Protein AF-A0A9D9CWQ3-F1 (afdb_monomer_lite)

pLDDT: mean 94.68, std 3.76, range [78.94, 98.56]

Radius of gyration: 14.18 Å; chains: 1; bounding box: 34×24×34 Å

Sequence (109 aa):
IGTGRGEILTPFETDLSRFRIEVTVPEGISVSTADAYRGIVPSVPEKPLREVLRQHPSTWKKDLVNDFEASVFQKFPKLEAIKQSLYDRGAVYAAMSGSGSAIFGLFPE

Foldseek 3Di:
DADDVRPRDDDDDADLVQWDKDKDADPPDDFDLVNLVVQFDDDDFPDDPNVLRVDDLLSCQPRVADRSCVRVCVVVVVQVVVQVVLVVVAFSDKYADRNDDMIMGIHGD

Secondary structure (DSSP, 8-state):
-EETTTTEE-------TTEEEEEE--TT----HHHHHHT------SS-HHHHTTS-GGGHHHH---THHHHHHHH-HHHHHHHHHHHHTT-SEEEE-TTSS-EEEEEE-

Structure (mmCIF, N/CA/C/O backbone):
data_AF-A0A9D9CWQ3-F1
#
_entry.id   AF-A0A9D9CWQ3-F1
#
loop_
_atom_site.group_PDB
_atom_site.id
_atom_site.type_symbol
_atom_site.label_atom_id
_atom_site.label_alt_id
_atom_site.label_comp_id
_atom_site.label_asym_id
_atom_site.label_entity_id
_atom_site.label_seq_id
_atom_site.pdbx_PDB_ins_code
_atom_site.Cartn_x
_atom_site.Cartn_y
_atom_site.Cartn_z
_atom_site.occupancy
_atom_site.B_iso_or_equiv
_atom_site.auth_seq_id
_atom_site.auth_comp_id
_atom_site.auth_asym_id
_atom_site.auth_atom_id
_atom_site.pdbx_PDB_model_num
ATOM 1 N N . ILE A 1 1 ? 11.450 1.785 -8.619 1.00 94.50 1 ILE A N 1
ATOM 2 C CA . ILE A 1 1 ? 11.678 0.778 -7.552 1.00 94.50 1 ILE A CA 1
ATOM 3 C C . ILE A 1 1 ? 12.655 1.364 -6.542 1.00 94.50 1 ILE A C 1
ATOM 5 O O . ILE A 1 1 ? 13.694 1.860 -6.965 1.00 94.50 1 ILE A O 1
ATOM 9 N N . GLY A 1 2 ? 12.302 1.355 -5.255 1.00 95.31 2 GLY A N 1
ATOM 10 C CA . GLY A 1 2 ? 13.167 1.826 -4.168 1.00 95.31 2 GLY A CA 1
ATOM 11 C C . GLY A 1 2 ? 13.882 0.674 -3.456 1.00 95.31 2 GLY A C 1
ATOM 12 O O . GLY A 1 2 ? 13.302 -0.401 -3.311 1.00 95.31 2 GLY A O 1
ATOM 13 N N . THR A 1 3 ? 15.120 0.892 -3.019 1.00 95.06 3 THR A N 1
ATOM 14 C CA . THR A 1 3 ? 15.912 -0.026 -2.176 1.00 95.06 3 THR A CA 1
ATOM 15 C C . THR A 1 3 ? 16.533 0.727 -0.988 1.00 95.06 3 THR A C 1
ATOM 17 O O . THR A 1 3 ? 16.308 1.928 -0.824 1.00 95.06 3 THR A O 1
ATOM 20 N N . GLY A 1 4 ? 17.265 0.026 -0.112 1.00 93.62 4 GLY A N 1
ATOM 21 C CA . GLY A 1 4 ? 17.729 0.574 1.167 1.00 93.62 4 GLY A CA 1
ATOM 22 C C . GLY A 1 4 ? 16.566 0.683 2.154 1.00 93.62 4 GLY A C 1
ATOM 23 O O . GLY A 1 4 ? 15.863 -0.293 2.401 1.00 93.62 4 GLY A O 1
ATOM 24 N N . ARG A 1 5 ? 16.328 1.882 2.672 1.00 91.44 5 ARG A N 1
ATOM 25 C CA . ARG A 1 5 ? 15.117 2.288 3.404 1.00 91.44 5 ARG A CA 1
ATOM 26 C C . ARG A 1 5 ? 14.091 2.964 2.478 1.00 91.44 5 ARG A C 1
ATOM 28 O O . ARG A 1 5 ? 13.164 3.611 2.956 1.00 91.44 5 ARG A O 1
ATOM 35 N N . GLY A 1 6 ? 14.269 2.829 1.161 1.00 94.00 6 GLY A N 1
ATOM 36 C CA . GLY A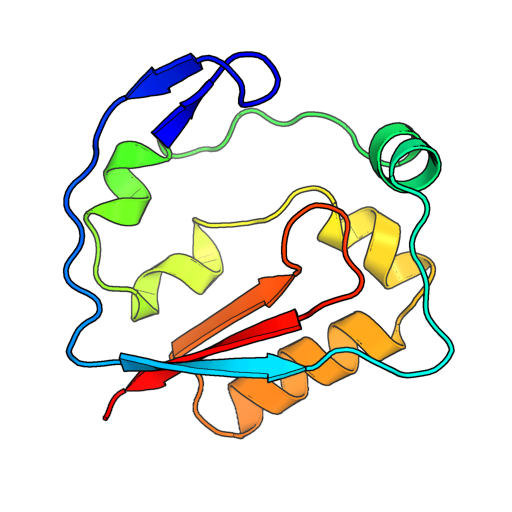 1 6 ? 13.447 3.450 0.122 1.00 94.00 6 GLY A CA 1
ATOM 37 C C . GLY A 1 6 ? 14.053 4.722 -0.476 1.00 94.00 6 GLY A C 1
ATOM 38 O O . GLY A 1 6 ? 13.449 5.305 -1.372 1.00 94.00 6 GLY A O 1
ATOM 39 N N . GLU A 1 7 ? 15.236 5.148 -0.023 1.00 97.62 7 GLU A N 1
ATOM 40 C CA . GLU A 1 7 ? 15.919 6.360 -0.492 1.00 97.62 7 GLU A CA 1
ATOM 41 C C . GLU A 1 7 ? 16.702 6.161 -1.799 1.00 97.62 7 GLU A C 1
ATOM 43 O O . GLU A 1 7 ? 16.972 7.130 -2.507 1.00 97.62 7 GLU A O 1
ATOM 48 N N . ILE A 1 8 ? 17.054 4.919 -2.146 1.00 97.88 8 ILE A N 1
ATOM 49 C CA . ILE A 1 8 ? 17.790 4.607 -3.377 1.00 97.88 8 ILE A CA 1
ATOM 50 C C . ILE A 1 8 ? 16.785 4.232 -4.462 1.00 97.88 8 ILE A C 1
ATOM 52 O O . ILE A 1 8 ? 16.169 3.169 -4.409 1.00 97.88 8 ILE A O 1
ATOM 56 N N . LEU A 1 9 ? 16.612 5.103 -5.457 1.00 97.50 9 LEU A N 1
ATOM 57 C CA . LEU A 1 9 ? 15.584 4.953 -6.485 1.00 97.50 9 LEU A CA 1
ATOM 58 C C . LEU A 1 9 ? 16.178 4.519 -7.824 1.00 97.50 9 LEU A C 1
ATOM 60 O O . LEU A 1 9 ? 17.079 5.154 -8.363 1.00 97.50 9 LEU A O 1
ATOM 64 N N . THR A 1 10 ? 15.614 3.459 -8.395 1.00 97.19 10 THR A N 1
ATOM 65 C CA . THR A 1 10 ? 15.829 3.069 -9.794 1.00 97.19 10 THR A CA 1
ATOM 66 C C . THR A 1 10 ? 14.538 3.301 -10.583 1.00 97.19 10 THR A C 1
ATOM 68 O O . THR A 1 10 ? 13.489 2.796 -10.153 1.00 97.19 10 THR A O 1
ATOM 71 N N . PRO A 1 11 ? 14.568 4.029 -11.717 1.00 96.88 11 PRO A N 1
ATOM 72 C CA . PRO A 1 11 ? 13.399 4.200 -12.575 1.00 96.88 11 PRO A CA 1
ATOM 73 C C . PRO A 1 11 ? 12.793 2.857 -12.991 1.00 96.88 11 PRO A C 1
ATOM 75 O O . PRO A 1 11 ? 13.501 1.872 -13.205 1.00 96.88 11 PRO A O 1
ATOM 78 N N . PHE A 1 12 ? 11.468 2.809 -13.077 1.00 94.81 12 PHE A N 1
ATOM 79 C CA . PHE A 1 12 ? 10.744 1.645 -13.568 1.00 94.81 12 PHE A CA 1
ATOM 80 C C . PHE A 1 12 ? 9.507 2.121 -14.313 1.00 94.81 12 PHE A C 1
ATOM 82 O O . PHE A 1 12 ? 8.707 2.869 -13.757 1.00 94.81 12 PHE A O 1
ATOM 89 N N . GLU A 1 13 ? 9.375 1.691 -15.559 1.00 93.50 13 GLU A N 1
ATOM 90 C CA . GLU A 1 13 ? 8.225 2.010 -16.392 1.00 93.50 13 GLU A CA 1
ATOM 91 C C . GLU A 1 13 ? 7.113 0.994 -16.134 1.00 93.50 13 GLU A C 1
ATOM 93 O O . GLU A 1 13 ? 7.330 -0.218 -16.179 1.00 93.50 13 GLU A O 1
ATOM 98 N N . THR A 1 14 ? 5.921 1.500 -15.841 1.00 89.44 14 THR A N 1
ATOM 99 C CA . THR A 1 14 ? 4.697 0.714 -15.711 1.00 89.44 14 THR A CA 1
ATOM 100 C C . THR A 1 14 ? 3.560 1.524 -16.311 1.00 89.44 14 THR A C 1
ATOM 102 O O . THR A 1 14 ? 3.477 2.732 -16.086 1.00 89.44 14 THR A O 1
AT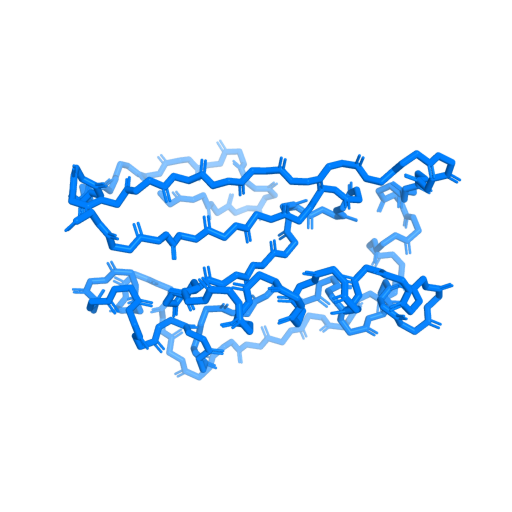OM 105 N N . ASP A 1 15 ? 2.720 0.875 -17.110 1.00 90.75 15 ASP A N 1
ATOM 106 C CA . ASP A 1 15 ? 1.537 1.505 -17.679 1.00 90.75 15 ASP A CA 1
ATOM 107 C C . ASP A 1 15 ? 0.319 1.120 -16.842 1.00 90.75 15 ASP A C 1
ATOM 109 O O . ASP A 1 15 ? -0.128 -0.027 -16.850 1.00 90.75 15 ASP A O 1
ATOM 113 N N . LEU A 1 16 ? -0.198 2.100 -16.104 1.00 93.19 16 LEU A N 1
ATOM 114 C CA . LEU A 1 16 ? -1.434 1.983 -15.335 1.00 93.19 16 LEU A CA 1
ATOM 115 C C . LEU A 1 16 ? -2.543 2.880 -15.899 1.00 93.19 16 LEU A C 1
ATOM 117 O O . LEU A 1 16 ? -3.545 3.096 -15.228 1.00 93.19 16 LEU A O 1
ATOM 121 N N . SER A 1 17 ? -2.390 3.388 -17.127 1.00 94.31 17 SER A N 1
ATOM 122 C CA . SER A 1 17 ? -3.345 4.318 -17.753 1.00 94.31 17 SER A CA 1
ATOM 123 C C . SER A 1 17 ? -4.743 3.729 -17.962 1.00 94.31 17 SER A C 1
ATOM 125 O O . SER A 1 17 ? -5.700 4.477 -18.109 1.00 94.31 17 SER A O 1
ATOM 127 N N . ARG A 1 18 ? -4.868 2.397 -17.965 1.00 95.25 18 ARG A N 1
ATOM 128 C CA . ARG A 1 18 ? -6.137 1.654 -18.064 1.00 95.25 18 ARG A CA 1
ATOM 129 C C . ARG A 1 18 ? -6.797 1.384 -16.713 1.00 95.25 18 ARG A C 1
ATOM 131 O O . ARG A 1 18 ? -7.730 0.587 -16.645 1.00 95.25 18 ARG A O 1
ATOM 138 N N . PHE A 1 19 ? -6.275 1.969 -15.638 1.00 96.81 19 PHE A N 1
ATOM 139 C CA . PHE A 1 19 ? -6.772 1.742 -14.293 1.00 96.81 19 PHE A CA 1
ATOM 140 C C . PHE A 1 19 ? -7.081 3.054 -13.590 1.00 96.81 19 PHE A C 1
ATOM 142 O O . PHE A 1 19 ? -6.254 3.963 -13.510 1.00 96.81 19 PHE A O 1
ATOM 149 N N . ARG A 1 20 ? -8.242 3.083 -12.949 1.00 97.56 20 ARG A N 1
ATOM 150 C CA . ARG A 1 20 ? -8.585 4.079 -11.946 1.00 97.56 20 ARG A CA 1
ATOM 151 C C . ARG A 1 20 ? -8.090 3.615 -10.580 1.00 97.56 20 ARG A C 1
ATOM 153 O O . ARG A 1 20 ? -8.295 2.464 -10.197 1.00 97.56 20 ARG A O 1
ATOM 160 N N . ILE A 1 21 ? -7.486 4.522 -9.815 1.00 97.50 21 ILE A N 1
ATOM 161 C CA . ILE A 1 21 ? -7.051 4.256 -8.439 1.00 97.50 21 ILE A CA 1
ATOM 162 C C . ILE A 1 21 ? -8.042 4.897 -7.470 1.00 97.50 21 ILE A C 1
ATOM 164 O O . ILE A 1 21 ? -8.251 6.108 -7.499 1.00 97.50 21 ILE A O 1
ATOM 168 N N . GLU A 1 22 ? -8.632 4.095 -6.588 1.00 97.94 22 GLU A N 1
ATOM 169 C CA . GLU A 1 22 ? -9.370 4.603 -5.430 1.00 97.94 22 GLU A CA 1
ATOM 170 C C . GLU A 1 22 ? -8.501 4.541 -4.184 1.00 97.94 22 GLU A C 1
ATOM 172 O O . GLU A 1 22 ? -7.844 3.532 -3.942 1.00 97.94 22 GLU A O 1
ATOM 177 N N . VAL A 1 23 ? -8.544 5.590 -3.362 1.00 98.31 23 VAL A N 1
ATOM 178 C CA . VAL A 1 23 ? -7.848 5.648 -2.074 1.00 98.31 23 VAL A CA 1
ATOM 179 C C . VAL A 1 23 ? -8.871 5.898 -0.976 1.00 98.31 23 VAL A C 1
ATOM 181 O O . VAL A 1 23 ? -9.615 6.874 -1.017 1.00 98.31 23 VAL A O 1
ATOM 184 N N . THR A 1 24 ? -8.899 5.015 0.016 1.00 97.81 24 THR A N 1
ATOM 185 C CA . THR A 1 24 ? -9.735 5.124 1.211 1.00 97.81 24 THR A CA 1
ATOM 186 C C . THR A 1 24 ? -8.845 5.379 2.418 1.00 97.81 24 THR A C 1
ATOM 188 O O . THR A 1 24 ? -8.003 4.551 2.770 1.00 97.81 24 THR A O 1
ATOM 191 N N . VAL A 1 25 ? -9.050 6.521 3.073 1.00 96.62 25 VAL A N 1
ATOM 192 C CA . VAL A 1 25 ? -8.384 6.869 4.332 1.00 96.62 25 VAL A CA 1
ATOM 193 C C . VAL A 1 25 ? -9.427 6.803 5.448 1.00 96.62 25 VAL A C 1
ATOM 195 O O . VAL A 1 25 ? -10.332 7.636 5.474 1.00 96.62 25 VAL A O 1
ATOM 198 N N . PRO A 1 26 ? -9.370 5.803 6.342 1.00 93.69 26 PRO A N 1
ATOM 199 C CA . PRO A 1 26 ? -10.372 5.655 7.386 1.00 93.69 26 PRO A CA 1
ATOM 200 C C . PRO A 1 26 ? -10.214 6.717 8.472 1.00 93.69 26 PRO A C 1
ATOM 202 O O . PRO A 1 26 ? -9.145 6.877 9.060 1.00 93.69 26 PRO A O 1
ATOM 205 N N . GLU A 1 27 ? -11.318 7.381 8.800 1.00 93.12 27 GLU A N 1
ATOM 206 C CA . GLU A 1 27 ? -11.370 8.304 9.930 1.00 93.12 27 GLU A CA 1
ATOM 207 C C . GLU A 1 27 ? -11.085 7.589 11.259 1.00 93.12 27 GLU A C 1
ATOM 209 O O . GLU A 1 27 ? -11.507 6.449 11.486 1.00 93.12 27 GLU A O 1
ATOM 214 N N . GLY A 1 28 ? -10.360 8.278 12.144 1.00 92.25 28 GLY A N 1
ATOM 215 C CA . GLY A 1 28 ? -10.050 7.802 13.494 1.00 92.25 28 GLY A CA 1
ATOM 216 C C . GLY A 1 28 ? -9.003 6.688 13.576 1.00 92.25 28 GLY A C 1
ATOM 217 O O . GLY A 1 28 ? -8.707 6.235 14.678 1.00 92.25 28 GLY A O 1
ATOM 218 N N . ILE A 1 29 ? -8.418 6.250 12.453 1.00 93.69 29 ILE A N 1
ATOM 219 C CA . ILE A 1 29 ? -7.346 5.246 12.442 1.00 93.69 29 ILE A CA 1
ATOM 220 C C . ILE A 1 29 ? -6.058 5.883 11.933 1.00 93.69 29 ILE A C 1
ATOM 222 O O . ILE A 1 29 ? -5.924 6.201 10.752 1.00 93.69 29 ILE A O 1
ATOM 226 N N . SER A 1 30 ? -5.083 5.996 12.831 1.00 93.31 30 SER A N 1
ATOM 227 C CA . SER A 1 30 ? -3.713 6.390 12.514 1.00 93.31 30 SER A CA 1
ATOM 228 C C . SER A 1 30 ? -2.757 5.289 12.953 1.00 93.31 30 SER A C 1
ATOM 230 O O . SER A 1 30 ? -2.817 4.824 14.093 1.00 93.31 30 SER A O 1
ATOM 232 N N . VAL A 1 31 ? -1.888 4.855 12.041 1.00 93.12 31 VAL A N 1
ATOM 233 C CA . VAL A 1 31 ? -0.871 3.841 12.319 1.00 93.12 31 VAL A CA 1
ATOM 234 C C . VAL A 1 31 ? 0.465 4.547 12.499 1.00 93.12 31 VAL A C 1
ATOM 236 O O . VAL A 1 31 ? 0.988 5.167 11.577 1.00 93.12 31 VAL A O 1
ATOM 239 N N . SER A 1 32 ? 1.033 4.441 13.698 1.00 95.19 32 SER A N 1
ATOM 240 C CA . SER A 1 32 ? 2.397 4.890 13.967 1.00 95.19 32 SER A CA 1
ATOM 241 C C . SER A 1 32 ? 3.370 4.074 13.121 1.00 95.19 32 SER A C 1
ATOM 243 O O . SER A 1 32 ? 3.420 2.847 13.217 1.00 95.19 32 SER A O 1
ATOM 245 N N . THR A 1 33 ? 4.172 4.752 12.301 1.00 93.38 33 THR A N 1
ATOM 246 C CA . THR A 1 33 ? 5.191 4.102 11.472 1.00 93.38 33 THR A CA 1
ATOM 247 C C . THR A 1 33 ? 6.137 3.271 12.338 1.00 93.38 33 THR A C 1
ATOM 249 O O . THR A 1 33 ? 6.383 2.109 12.033 1.00 93.38 33 THR A O 1
ATOM 252 N N . ALA A 1 34 ? 6.591 3.805 13.477 1.00 94.62 34 ALA A N 1
ATOM 253 C CA . ALA A 1 34 ? 7.448 3.068 14.405 1.00 94.62 34 ALA A CA 1
ATOM 254 C C . ALA A 1 34 ? 6.778 1.788 14.942 1.00 94.62 34 ALA A C 1
ATOM 256 O O . ALA A 1 34 ? 7.439 0.760 15.073 1.00 94.62 34 ALA A O 1
ATOM 257 N N . ASP A 1 35 ? 5.473 1.829 15.225 1.00 92.38 35 ASP A N 1
ATOM 258 C CA . ASP A 1 35 ? 4.709 0.654 15.660 1.00 92.38 35 ASP A CA 1
ATOM 259 C C . ASP A 1 35 ? 4.533 -0.387 14.560 1.00 92.38 35 ASP A C 1
ATOM 261 O O . ASP A 1 35 ? 4.586 -1.583 14.851 1.00 92.38 35 ASP A O 1
ATOM 265 N N . ALA A 1 36 ? 4.335 0.057 13.318 1.00 94.19 36 ALA A N 1
ATOM 266 C CA . ALA A 1 36 ? 4.259 -0.830 12.168 1.00 94.19 36 ALA A CA 1
ATOM 267 C C . ALA A 1 36 ? 5.591 -1.566 11.970 1.00 94.19 36 ALA A C 1
ATOM 269 O O . ALA A 1 36 ? 5.601 -2.791 11.923 1.00 94.19 36 ALA A O 1
ATOM 270 N N . TYR A 1 37 ? 6.724 -0.849 11.975 1.00 94.00 37 TYR A N 1
ATOM 271 C CA . TYR A 1 37 ? 8.058 -1.459 11.870 1.00 94.00 37 TYR A CA 1
ATOM 272 C C . TYR A 1 37 ? 8.385 -2.410 13.027 1.00 94.00 37 TYR A C 1
ATOM 274 O O . TYR A 1 37 ? 9.027 -3.429 12.799 1.00 94.00 37 TYR A O 1
ATOM 282 N N . ARG A 1 38 ? 7.924 -2.137 14.256 1.00 93.94 38 ARG A N 1
ATOM 283 C CA . ARG A 1 38 ? 8.096 -3.076 15.382 1.00 93.94 38 ARG A CA 1
ATOM 284 C C . ARG A 1 38 ? 7.368 -4.408 15.184 1.00 93.94 38 ARG A C 1
ATOM 286 O O . ARG A 1 38 ? 7.738 -5.388 15.821 1.00 93.94 38 ARG A O 1
ATOM 293 N N . GLY A 1 39 ? 6.310 -4.420 14.376 1.00 88.94 39 GLY A N 1
ATOM 294 C CA . GLY A 1 39 ? 5.467 -5.589 14.143 1.00 88.94 39 GLY A CA 1
ATOM 295 C C . GLY A 1 39 ? 5.872 -6.442 12.943 1.00 88.94 39 GLY A C 1
ATOM 296 O O . GLY A 1 39 ? 5.282 -7.506 12.768 1.00 88.94 39 GLY A O 1
ATOM 297 N N . ILE A 1 40 ? 6.827 -6.002 12.114 1.00 89.75 40 ILE A N 1
ATOM 298 C CA . ILE A 1 40 ? 7.228 -6.773 10.931 1.00 89.75 40 ILE A CA 1
ATOM 299 C C . ILE A 1 40 ? 8.331 -7.770 11.258 1.00 89.75 40 ILE A C 1
ATOM 301 O O . ILE A 1 40 ? 9.269 -7.476 11.999 1.00 89.75 40 ILE A O 1
ATOM 305 N N . VAL A 1 41 ? 8.250 -8.928 10.615 1.00 84.44 41 VAL A N 1
ATOM 306 C CA . VAL A 1 41 ? 9.369 -9.856 10.477 1.00 84.44 41 VAL A CA 1
ATOM 307 C C . VAL A 1 41 ? 9.754 -9.826 9.002 1.00 84.44 41 VAL A C 1
ATOM 309 O O . VAL A 1 41 ? 8.956 -10.281 8.183 1.00 84.44 41 VAL A O 1
ATOM 312 N N . PRO A 1 42 ? 10.917 -9.255 8.637 1.00 78.94 42 PRO A N 1
ATOM 313 C CA . PRO A 1 42 ? 11.339 -9.199 7.246 1.00 78.94 42 PRO A CA 1
ATOM 314 C C . PRO A 1 42 ? 11.362 -10.597 6.633 1.00 78.94 42 PRO A C 1
ATOM 316 O O . PRO A 1 42 ? 11.932 -11.524 7.214 1.00 78.94 42 PRO A O 1
ATOM 319 N N . SER A 1 43 ? 10.763 -10.737 5.455 1.00 81.44 43 SER A N 1
ATOM 320 C CA . SER A 1 43 ? 10.787 -11.981 4.695 1.00 81.44 43 SER A CA 1
ATOM 321 C C . SER A 1 43 ? 11.431 -11.750 3.334 1.00 81.44 43 SER A C 1
ATOM 323 O O . SER A 1 43 ? 11.367 -10.657 2.770 1.00 81.44 43 SER A O 1
ATOM 325 N N . VAL A 1 44 ? 12.114 -12.771 2.818 1.00 84.62 44 VAL A N 1
ATOM 326 C CA . VAL A 1 44 ? 12.607 -12.733 1.441 1.00 84.62 44 VAL A CA 1
ATOM 327 C C . VAL A 1 44 ? 11.441 -13.146 0.543 1.00 84.62 44 VAL A C 1
ATOM 329 O O . VAL A 1 44 ? 10.951 -14.266 0.701 1.00 84.62 44 VAL A O 1
ATOM 332 N N . PRO A 1 45 ? 10.977 -12.281 -0.376 1.00 85.62 45 PRO A N 1
ATOM 333 C CA . PRO A 1 45 ? 9.888 -12.638 -1.272 1.00 85.62 45 PRO A CA 1
ATOM 334 C C . PRO A 1 45 ? 10.323 -13.760 -2.220 1.00 85.62 45 PRO A C 1
ATOM 336 O O . PRO A 1 45 ? 11.469 -13.801 -2.668 1.00 85.62 45 PRO A O 1
ATOM 339 N N . GLU A 1 46 ? 9.388 -14.648 -2.564 1.00 88.31 46 GLU A N 1
ATOM 340 C CA . GLU A 1 46 ? 9.637 -15.773 -3.479 1.00 88.31 46 GLU A CA 1
ATOM 341 C C . GLU A 1 46 ? 10.042 -15.291 -4.882 1.00 88.31 46 GLU A C 1
ATOM 343 O O . GLU A 1 46 ? 10.864 -15.916 -5.551 1.00 88.31 46 GLU A O 1
ATOM 348 N N . LYS A 1 47 ? 9.487 -14.152 -5.317 1.00 92.69 47 LYS A N 1
ATOM 349 C CA . LYS A 1 47 ? 9.774 -13.531 -6.612 1.00 92.69 47 LYS A CA 1
ATOM 350 C C . LYS A 1 47 ? 10.397 -12.149 -6.433 1.00 92.69 47 LYS A C 1
ATOM 352 O O . LYS A 1 47 ? 9.937 -11.373 -5.591 1.00 92.69 47 LYS A O 1
ATOM 357 N N . PRO A 1 48 ? 11.379 -11.772 -7.267 1.00 93.56 48 PRO A N 1
ATOM 358 C CA . PRO A 1 48 ? 11.877 -10.406 -7.296 1.00 93.56 48 PRO A CA 1
ATOM 359 C C . PRO A 1 48 ? 10.752 -9.413 -7.619 1.00 93.56 48 PRO A C 1
ATOM 361 O O . PRO A 1 48 ? 10.039 -9.575 -8.609 1.00 93.56 48 PRO A O 1
ATOM 364 N N . LEU A 1 49 ? 10.645 -8.324 -6.848 1.00 93.75 49 LEU A N 1
ATOM 365 C CA . LEU A 1 49 ? 9.620 -7.281 -7.034 1.00 93.75 49 LEU A CA 1
ATOM 366 C C . LEU A 1 49 ? 9.525 -6.790 -8.489 1.00 93.75 49 LEU A C 1
ATOM 368 O O . LEU A 1 49 ? 8.440 -6.586 -9.026 1.00 93.75 49 LEU A O 1
ATOM 372 N N . ARG A 1 50 ? 10.673 -6.630 -9.155 1.00 95.00 50 ARG A N 1
ATOM 373 C CA . ARG A 1 50 ? 10.745 -6.198 -10.556 1.00 95.00 50 ARG A CA 1
ATOM 374 C C . ARG A 1 50 ? 10.030 -7.156 -11.514 1.00 95.00 50 ARG A C 1
ATOM 376 O O . ARG A 1 50 ? 9.512 -6.697 -12.527 1.00 95.00 50 ARG A O 1
ATOM 383 N N . GLU A 1 51 ? 10.047 -8.457 -11.243 1.00 95.06 51 GLU A N 1
ATOM 384 C CA . GLU A 1 51 ? 9.357 -9.454 -12.068 1.00 95.06 51 GLU A CA 1
ATOM 385 C C . GLU A 1 51 ? 7.853 -9.415 -11.825 1.00 95.06 51 GLU A C 1
ATOM 387 O O . GLU A 1 51 ? 7.085 -9.441 -12.783 1.00 95.06 51 GLU A O 1
ATOM 392 N N . VAL A 1 52 ? 7.437 -9.255 -10.566 1.00 95.62 52 VAL A N 1
ATOM 393 C CA . VAL A 1 52 ? 6.024 -9.097 -10.193 1.00 95.62 52 VAL A CA 1
ATOM 394 C C . VAL A 1 52 ? 5.415 -7.871 -10.878 1.00 95.62 52 VAL A C 1
ATOM 396 O O . VAL A 1 52 ? 4.390 -7.983 -11.544 1.00 95.62 52 VAL A O 1
ATOM 399 N N . LEU A 1 53 ? 6.089 -6.717 -10.817 1.00 95.06 53 LEU A N 1
ATOM 400 C CA . LEU A 1 53 ? 5.605 -5.462 -11.412 1.00 95.06 53 LEU A CA 1
ATOM 401 C C . LEU A 1 53 ? 5.546 -5.465 -12.950 1.00 95.06 53 LEU A C 1
ATOM 403 O O . LEU A 1 53 ? 4.921 -4.582 -13.531 1.00 95.06 53 LEU A O 1
ATOM 407 N N . ARG A 1 54 ? 6.202 -6.422 -13.625 1.00 94.69 54 ARG A N 1
ATOM 408 C CA . ARG A 1 54 ? 6.083 -6.607 -15.086 1.00 94.69 54 ARG A CA 1
ATOM 409 C C . ARG A 1 54 ? 4.843 -7.399 -15.485 1.00 94.69 54 ARG A C 1
ATOM 411 O O . ARG A 1 54 ? 4.470 -7.381 -16.654 1.00 94.69 54 ARG A O 1
ATOM 418 N N . GLN A 1 55 ? 4.246 -8.126 -14.548 1.00 93.81 55 GLN A N 1
ATOM 419 C CA . GLN A 1 55 ? 3.009 -8.852 -14.789 1.00 93.81 55 GLN A CA 1
ATOM 420 C C . GLN A 1 55 ? 1.816 -7.898 -14.725 1.00 93.81 55 GLN A C 1
ATOM 422 O O . GLN A 1 55 ? 1.891 -6.820 -14.136 1.00 93.81 55 GLN A O 1
ATOM 427 N N . HIS A 1 56 ? 0.701 -8.317 -15.319 1.00 93.50 56 HIS A N 1
ATOM 428 C CA . HIS A 1 56 ? -0.541 -7.557 -15.284 1.00 93.50 56 HIS A CA 1
ATOM 429 C C . HIS A 1 56 ? -1.022 -7.345 -13.831 1.00 93.50 56 HIS A C 1
ATOM 431 O O . HIS A 1 56 ? -0.960 -8.299 -13.054 1.00 93.50 56 HIS A O 1
ATOM 437 N N . PRO A 1 57 ? -1.570 -6.169 -13.454 1.00 95.00 57 PRO A N 1
ATOM 438 C CA . PRO A 1 57 ? -1.978 -5.887 -12.073 1.00 95.00 57 PRO A CA 1
ATOM 439 C C . PRO A 1 57 ? -2.918 -6.908 -11.427 1.00 95.00 57 PRO A C 1
ATOM 441 O O . PRO A 1 57 ? -2.896 -7.098 -10.216 1.00 95.00 57 PRO A O 1
ATOM 444 N N . SER A 1 58 ? -3.703 -7.633 -12.225 1.00 93.44 58 SER A N 1
ATOM 445 C CA . SER A 1 58 ? -4.561 -8.719 -11.731 1.00 93.44 58 SER A CA 1
ATOM 446 C C . SER A 1 58 ? -3.802 -9.909 -11.125 1.00 93.44 58 SER A C 1
ATOM 448 O O . SER A 1 58 ? -4.415 -10.713 -10.427 1.00 93.44 58 SER A O 1
ATOM 450 N N . THR A 1 59 ? -2.496 -10.066 -11.378 1.00 94.25 59 THR A N 1
ATOM 451 C CA . THR A 1 59 ? -1.673 -11.126 -10.760 1.00 94.25 59 THR A CA 1
ATOM 452 C C . THR A 1 59 ? -1.055 -10.687 -9.433 1.00 94.25 59 THR A C 1
ATOM 454 O O . THR A 1 59 ? -0.657 -11.525 -8.621 1.00 94.25 59 THR A O 1
ATOM 457 N N . TRP A 1 60 ? -1.011 -9.378 -9.170 1.00 95.75 60 TRP A N 1
ATOM 458 C CA . TRP A 1 60 ? -0.281 -8.796 -8.045 1.00 95.75 60 TRP A CA 1
ATOM 459 C C . TRP A 1 60 ? -0.841 -9.196 -6.686 1.00 95.75 60 TRP A C 1
ATOM 461 O O . TRP A 1 60 ? -0.084 -9.267 -5.728 1.00 95.75 60 TRP A O 1
ATOM 471 N N . LYS A 1 61 ? -2.134 -9.534 -6.592 1.00 93.94 61 LYS A N 1
ATOM 472 C CA . LYS A 1 61 ? -2.774 -9.942 -5.329 1.00 93.94 61 LYS A CA 1
ATOM 473 C C . LYS A 1 61 ? -2.021 -11.063 -4.599 1.00 93.94 61 LYS A C 1
ATOM 475 O O . LYS A 1 61 ? -2.080 -11.122 -3.375 1.00 93.94 61 LYS A O 1
ATOM 480 N N . LYS A 1 62 ? -1.347 -11.950 -5.339 1.00 89.31 62 LYS A N 1
ATOM 481 C CA . LYS A 1 62 ? -0.585 -13.066 -4.769 1.00 89.31 62 LYS A CA 1
ATOM 482 C C . LYS A 1 62 ? 0.853 -12.687 -4.409 1.00 89.31 62 LYS A C 1
ATOM 484 O O . LYS A 1 62 ? 1.335 -13.095 -3.361 1.00 89.31 62 LYS A O 1
ATOM 489 N N . ASP A 1 63 ? 1.523 -11.945 -5.288 1.00 92.06 63 ASP A N 1
ATOM 490 C CA . ASP A 1 63 ? 2.984 -11.806 -5.256 1.00 92.06 63 ASP A CA 1
ATOM 491 C C . ASP A 1 63 ? 3.462 -10.406 -4.813 1.00 92.06 63 ASP A C 1
ATOM 493 O O . ASP A 1 63 ? 4.620 -10.239 -4.436 1.00 92.06 63 ASP A O 1
ATOM 497 N N . LEU A 1 64 ? 2.592 -9.390 -4.853 1.00 94.44 64 LEU A N 1
ATOM 498 C CA . LEU A 1 64 ? 2.877 -8.020 -4.419 1.00 94.44 64 LEU A CA 1
ATOM 499 C C . LEU A 1 64 ? 2.205 -7.776 -3.067 1.00 94.44 64 LEU A C 1
ATOM 501 O O . LEU A 1 64 ? 1.103 -7.237 -2.982 1.00 94.44 64 LEU A O 1
ATOM 505 N N . VAL A 1 65 ? 2.861 -8.225 -2.002 1.00 91.88 65 VAL A N 1
ATOM 506 C CA . VAL A 1 65 ? 2.338 -8.133 -0.635 1.00 91.88 65 VAL A CA 1
ATOM 507 C C . VAL A 1 65 ? 3.068 -7.032 0.124 1.00 91.88 65 VAL A C 1
ATOM 509 O O . VAL A 1 65 ? 4.257 -6.794 -0.075 1.00 91.88 65 VAL A O 1
ATOM 512 N N . ASN A 1 66 ? 2.335 -6.339 0.990 1.00 94.62 66 ASN A N 1
ATOM 513 C CA . ASN A 1 66 ? 2.902 -5.389 1.931 1.00 94.62 66 ASN A CA 1
ATOM 514 C C . ASN A 1 66 ? 3.033 -6.064 3.305 1.00 94.62 66 ASN A C 1
ATOM 516 O O . ASN A 1 66 ? 2.027 -6.318 3.966 1.00 94.62 66 ASN A O 1
ATOM 520 N N . ASP A 1 67 ? 4.268 -6.313 3.744 1.00 93.69 67 ASP A N 1
ATOM 521 C CA . ASP A 1 67 ? 4.581 -7.017 4.998 1.00 93.69 67 ASP A CA 1
ATOM 522 C C . ASP A 1 67 ? 3.999 -6.345 6.257 1.00 93.69 67 ASP A C 1
ATOM 524 O O . ASP A 1 67 ? 3.790 -7.005 7.278 1.00 93.69 67 ASP A O 1
ATOM 528 N N . PHE A 1 68 ? 3.688 -5.043 6.207 1.00 95.12 68 PHE A N 1
ATOM 529 C CA . PHE A 1 68 ? 3.018 -4.364 7.318 1.00 95.12 68 PHE A CA 1
ATOM 530 C C . PHE A 1 68 ? 1.580 -4.849 7.522 1.00 95.12 68 PHE A C 1
ATOM 532 O O . PHE A 1 68 ? 1.089 -4.809 8.649 1.00 95.12 68 PHE A O 1
ATOM 539 N N . GLU A 1 69 ? 0.893 -5.297 6.467 1.00 95.56 69 GLU A N 1
ATOM 540 C CA . GLU A 1 69 ? -0.534 -5.628 6.524 1.00 95.56 69 GLU A CA 1
ATOM 541 C C . GLU A 1 69 ? -0.837 -6.693 7.575 1.00 95.56 69 GLU A C 1
ATOM 543 O O . GLU A 1 69 ? -1.759 -6.509 8.361 1.00 95.56 69 GLU A O 1
ATOM 548 N N . ALA A 1 70 ? -0.033 -7.756 7.667 1.00 93.38 70 ALA A N 1
ATOM 549 C CA . ALA A 1 70 ? -0.287 -8.848 8.606 1.00 93.38 70 ALA A CA 1
ATOM 550 C C . ALA A 1 70 ? -0.356 -8.365 10.067 1.00 93.38 70 ALA A C 1
ATOM 552 O O . ALA A 1 70 ? -1.301 -8.681 10.788 1.00 93.38 70 ALA A O 1
ATOM 553 N N . SER A 1 71 ? 0.619 -7.564 10.506 1.00 94.75 71 SER A N 1
ATOM 554 C CA . SER A 1 71 ? 0.669 -7.067 11.889 1.00 94.75 71 SER A CA 1
ATOM 555 C C . SER A 1 71 ? -0.273 -5.883 12.129 1.00 94.75 71 SER A C 1
ATOM 557 O O . SER A 1 71 ? -0.853 -5.752 13.211 1.00 94.75 71 SER A O 1
ATOM 559 N N . VAL A 1 72 ? -0.462 -5.019 11.128 1.00 96.12 72 VAL A N 1
ATOM 560 C CA . VAL A 1 72 ? -1.336 -3.845 11.229 1.00 96.12 72 VAL A CA 1
ATOM 561 C C . VAL A 1 72 ? -2.810 -4.252 11.200 1.00 96.12 72 VAL A C 1
ATOM 563 O O . VAL A 1 72 ? -3.590 -3.722 11.988 1.00 96.12 7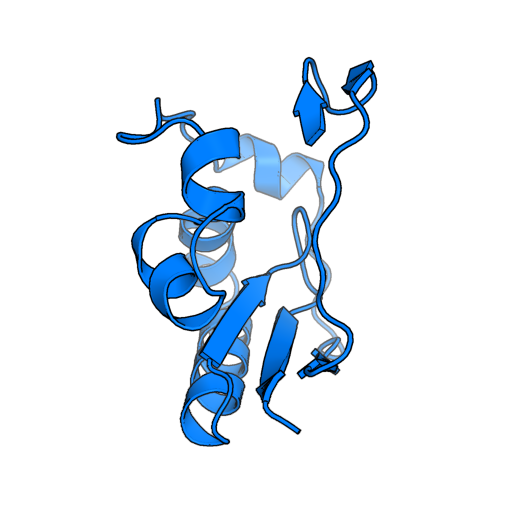2 VAL A O 1
ATOM 566 N N . PHE A 1 73 ? -3.207 -5.219 10.372 1.00 96.75 73 PHE A N 1
ATOM 567 C CA . PHE A 1 73 ? -4.598 -5.680 10.286 1.00 96.75 73 PHE A CA 1
ATOM 568 C C . PHE A 1 73 ? -5.034 -6.448 11.534 1.00 96.75 73 PHE A C 1
ATOM 570 O O . PHE A 1 73 ? -6.172 -6.288 11.962 1.00 96.75 73 PHE A O 1
ATOM 577 N N . GLN A 1 74 ? -4.124 -7.169 12.200 1.00 95.06 74 GLN A N 1
ATOM 578 C CA . GLN A 1 74 ? -4.407 -7.755 13.517 1.00 95.06 74 GLN A CA 1
ATOM 579 C C . GLN A 1 74 ? -4.796 -6.693 14.557 1.00 95.06 74 GLN A C 1
ATOM 581 O O . GLN A 1 74 ? -5.689 -6.919 15.371 1.00 95.06 74 GLN A O 1
ATOM 586 N N . LYS A 1 75 ? -4.144 -5.523 14.528 1.00 94.75 75 LYS A N 1
ATOM 587 C CA . LYS A 1 75 ? -4.455 -4.399 15.430 1.00 94.75 75 LYS A CA 1
ATOM 588 C C . LYS A 1 75 ? -5.663 -3.587 14.964 1.00 94.75 75 LYS A C 1
ATOM 590 O 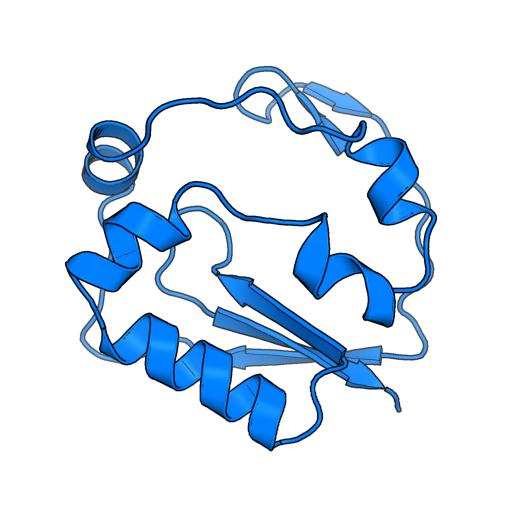O . LYS A 1 75 ? -6.412 -3.075 15.791 1.00 94.75 75 LYS A O 1
ATOM 595 N N . PHE A 1 76 ? -5.853 -3.469 13.651 1.00 96.12 76 PHE A N 1
ATOM 596 C CA . PHE A 1 76 ? -6.909 -2.678 13.026 1.00 96.12 76 PHE A CA 1
ATOM 597 C C . PHE A 1 76 ? -7.679 -3.497 11.973 1.00 96.12 76 PHE A C 1
ATOM 599 O O . PHE A 1 76 ? -7.554 -3.217 10.777 1.00 96.12 76 PHE A O 1
ATOM 606 N N . PRO A 1 77 ? -8.546 -4.447 12.380 1.00 96.75 77 PRO A N 1
ATOM 607 C CA . PRO A 1 77 ? -9.275 -5.316 11.442 1.00 96.75 77 PRO A CA 1
ATOM 608 C C . PRO A 1 77 ? -10.153 -4.557 10.434 1.00 96.75 77 PRO A C 1
ATOM 610 O O . PRO A 1 77 ? -10.428 -5.035 9.337 1.00 96.75 77 PRO A O 1
ATOM 613 N N . LYS A 1 78 ? -10.558 -3.321 10.762 1.00 97.19 78 LYS A N 1
ATOM 614 C CA . LYS A 1 78 ? -11.287 -2.433 9.841 1.00 97.19 78 LYS A CA 1
ATOM 615 C C . LYS A 1 78 ? -10.505 -2.156 8.547 1.00 97.19 78 LYS A C 1
ATOM 617 O O . LYS A 1 78 ? -11.126 -1.973 7.506 1.00 97.19 78 LYS A O 1
ATOM 622 N N . LEU A 1 79 ? -9.171 -2.126 8.593 1.00 97.94 79 LEU A N 1
ATOM 623 C CA . LEU A 1 79 ? -8.331 -1.913 7.408 1.00 97.94 79 LEU A CA 1
ATOM 624 C C . LEU A 1 79 ? -8.403 -3.096 6.439 1.00 97.94 79 LEU A C 1
ATOM 626 O O . LEU A 1 79 ? -8.537 -2.893 5.232 1.00 97.94 79 LEU A O 1
ATOM 630 N N . GLU A 1 80 ? -8.399 -4.318 6.970 1.00 97.88 80 GLU A N 1
ATOM 631 C CA . GLU A 1 80 ? -8.609 -5.533 6.182 1.00 97.88 80 GLU A CA 1
ATOM 632 C C . GLU A 1 80 ? -10.008 -5.546 5.555 1.00 97.88 80 GLU A C 1
ATOM 634 O O . GLU A 1 80 ? -10.147 -5.801 4.360 1.00 97.88 80 GLU A O 1
ATOM 639 N N . ALA A 1 81 ? -11.038 -5.166 6.320 1.00 98.19 81 ALA A N 1
ATOM 640 C CA . ALA A 1 81 ? -12.404 -5.058 5.808 1.00 98.19 81 ALA A CA 1
ATOM 641 C C . ALA A 1 81 ? -12.532 -4.027 4.668 1.00 98.19 81 ALA A C 1
ATOM 643 O O . ALA A 1 81 ? -13.223 -4.279 3.682 1.00 98.19 81 ALA A O 1
ATOM 644 N N . ILE A 1 82 ? -11.836 -2.886 4.758 1.00 98.31 82 ILE A N 1
ATOM 645 C CA . ILE A 1 82 ? -11.782 -1.889 3.674 1.00 98.31 82 ILE A CA 1
ATOM 646 C C . ILE A 1 82 ? -11.095 -2.477 2.438 1.00 98.31 82 ILE A C 1
ATOM 648 O O . ILE A 1 82 ? -11.620 -2.351 1.331 1.00 98.3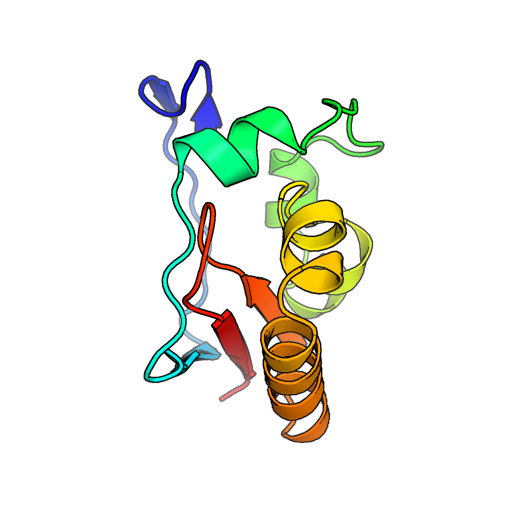1 82 ILE A O 1
ATOM 652 N N . LYS A 1 83 ? -9.950 -3.152 2.610 1.00 98.44 83 LYS A N 1
ATOM 653 C CA . LYS A 1 83 ? -9.246 -3.830 1.511 1.00 98.44 83 LYS A CA 1
ATOM 654 C C . LYS A 1 83 ? -10.146 -4.862 0.827 1.00 98.44 83 LYS A C 1
ATOM 656 O O . LYS A 1 83 ? -10.207 -4.884 -0.402 1.00 98.44 83 LYS A O 1
ATOM 661 N N . GLN A 1 84 ? -10.875 -5.666 1.598 1.00 98.44 84 GLN A N 1
ATOM 662 C CA . GLN A 1 84 ? -11.820 -6.641 1.058 1.00 98.44 84 GLN A CA 1
ATOM 663 C C . GLN A 1 84 ? -12.983 -5.966 0.320 1.00 98.44 84 GLN A C 1
ATOM 665 O O . GLN A 1 84 ? -13.294 -6.363 -0.797 1.00 98.44 84 GLN A O 1
ATOM 670 N N . SER A 1 85 ? -13.540 -4.879 0.860 1.00 98.38 85 SER A N 1
ATOM 671 C CA . SER A 1 85 ? -14.601 -4.117 0.190 1.00 98.38 85 SER A CA 1
ATOM 672 C C . SER A 1 85 ? -14.170 -3.557 -1.172 1.00 98.38 85 SER A C 1
ATOM 674 O O . SER A 1 85 ? -14.973 -3.536 -2.104 1.00 98.38 85 SER A O 1
ATOM 676 N N . LEU A 1 86 ? -12.910 -3.134 -1.336 1.00 98.44 86 LEU A N 1
ATOM 677 C CA . LEU A 1 86 ? -12.396 -2.712 -2.646 1.00 98.44 86 LEU A CA 1
ATOM 678 C C . LEU A 1 86 ? -12.363 -3.881 -3.638 1.00 98.44 86 LEU A C 1
ATOM 680 O O . LEU A 1 86 ? -12.772 -3.708 -4.786 1.00 98.44 86 LEU A O 1
ATOM 684 N N . TYR A 1 87 ? -11.936 -5.070 -3.198 1.00 98.19 87 TYR A N 1
ATOM 685 C CA . TYR A 1 87 ? -12.003 -6.282 -4.021 1.00 98.19 87 TYR A CA 1
ATOM 686 C C . TYR A 1 87 ? -13.445 -6.643 -4.392 1.00 98.19 87 TYR A C 1
ATOM 688 O O . TYR A 1 87 ? -13.713 -6.903 -5.563 1.00 98.19 87 TYR A O 1
ATOM 696 N N . ASP A 1 88 ? -14.378 -6.592 -3.440 1.00 98.31 88 ASP A N 1
ATOM 697 C CA . ASP A 1 88 ? -15.797 -6.898 -3.674 1.00 98.31 88 ASP A CA 1
ATOM 698 C C . ASP A 1 88 ? -16.441 -5.926 -4.680 1.00 98.31 88 ASP A C 1
ATOM 700 O O . ASP A 1 88 ? -17.367 -6.284 -5.406 1.00 98.31 88 ASP A O 1
ATOM 704 N N . ARG A 1 89 ? -15.919 -4.696 -4.765 1.00 97.81 89 ARG A N 1
ATOM 705 C CA . ARG A 1 89 ? -16.335 -3.664 -5.729 1.00 97.81 89 ARG A CA 1
ATOM 706 C C . ARG A 1 89 ? -15.661 -3.787 -7.101 1.00 97.81 89 ARG A C 1
ATOM 708 O O . ARG A 1 89 ? -15.921 -2.955 -7.967 1.00 97.81 89 ARG A O 1
ATOM 715 N N . GLY A 1 90 ? -14.805 -4.787 -7.309 1.00 97.81 90 GLY A N 1
ATOM 716 C CA . GLY A 1 90 ? -14.166 -5.061 -8.599 1.00 97.81 90 GLY A CA 1
ATOM 717 C C . GLY A 1 90 ? -12.728 -4.559 -8.743 1.00 97.81 90 GLY A C 1
ATOM 718 O O . GLY A 1 90 ? -12.233 -4.484 -9.868 1.00 97.81 90 GLY A O 1
ATOM 719 N N . ALA A 1 91 ? -12.033 -4.224 -7.650 1.00 98.12 91 ALA A N 1
ATOM 720 C CA . ALA A 1 91 ? -10.601 -3.945 -7.732 1.00 98.12 91 ALA A CA 1
ATOM 721 C C . ALA A 1 91 ? -9.838 -5.203 -8.184 1.00 98.12 91 ALA A C 1
ATOM 723 O O . ALA A 1 91 ? -10.013 -6.283 -7.617 1.00 98.12 91 ALA A O 1
ATOM 724 N N . VAL A 1 92 ? -8.939 -5.066 -9.161 1.00 97.62 92 VAL A N 1
ATOM 725 C CA . VAL A 1 92 ? -8.039 -6.159 -9.584 1.00 97.62 92 VAL A CA 1
ATOM 726 C C . VAL A 1 92 ? -6.864 -6.338 -8.624 1.00 97.62 92 VAL A C 1
ATOM 728 O O . VAL A 1 92 ? -6.309 -7.428 -8.510 1.00 97.62 92 VAL A O 1
ATOM 731 N N . TYR A 1 93 ? -6.507 -5.275 -7.905 1.00 98.06 93 TYR A N 1
ATOM 732 C CA . TYR A 1 93 ? -5.494 -5.273 -6.860 1.00 98.06 93 TYR A CA 1
ATOM 733 C C . TYR A 1 93 ? -5.856 -4.220 -5.817 1.00 98.06 93 TYR A C 1
ATOM 735 O O . TYR A 1 93 ? -6.254 -3.115 -6.172 1.00 98.06 93 TYR A O 1
ATOM 743 N N . ALA A 1 94 ? -5.708 -4.550 -4.541 1.00 98.38 94 ALA A N 1
ATOM 744 C CA . ALA A 1 94 ? -5.863 -3.618 -3.435 1.00 98.38 94 ALA A CA 1
ATOM 745 C C . ALA A 1 94 ? -4.817 -3.902 -2.358 1.00 98.38 94 ALA A C 1
ATOM 747 O O . ALA A 1 94 ? -4.507 -5.066 -2.074 1.00 98.38 94 ALA A O 1
ATOM 748 N N . ALA A 1 95 ? -4.289 -2.844 -1.750 1.00 98.25 95 ALA A N 1
ATOM 749 C CA . ALA A 1 95 ? -3.260 -2.937 -0.725 1.00 98.25 95 ALA A CA 1
ATOM 750 C C . ALA A 1 95 ? -3.261 -1.721 0.201 1.00 98.25 95 ALA A C 1
ATOM 752 O O . ALA A 1 95 ? -3.799 -0.658 -0.115 1.00 98.25 95 ALA A O 1
ATOM 753 N N . MET A 1 96 ? -2.628 -1.883 1.357 1.00 97.94 96 MET A N 1
ATOM 754 C CA . MET A 1 96 ? -2.282 -0.772 2.231 1.00 97.94 96 MET A CA 1
ATOM 755 C C . MET A 1 96 ? -1.100 0.018 1.658 1.00 97.94 96 MET A C 1
ATOM 757 O O . MET A 1 96 ? -0.109 -0.565 1.210 1.00 97.94 96 MET A O 1
ATOM 761 N N . SER A 1 97 ? -1.184 1.349 1.692 1.00 97.31 97 SER A N 1
ATOM 762 C CA . SER A 1 97 ? -0.089 2.233 1.284 1.00 97.31 97 SER A CA 1
ATOM 763 C C . SER A 1 97 ? 0.911 2.416 2.428 1.00 97.31 97 SER A C 1
ATOM 765 O O . SER A 1 97 ? 0.556 2.920 3.497 1.00 97.31 97 SER A O 1
ATOM 767 N N . GLY A 1 98 ? 2.165 2.003 2.216 1.00 95.38 98 GLY A N 1
ATOM 768 C CA . GLY A 1 98 ? 3.227 2.095 3.222 1.00 95.38 98 GLY A CA 1
ATOM 769 C C . GLY A 1 98 ? 2.856 1.386 4.528 1.00 95.38 98 GLY A C 1
ATOM 770 O O . GLY A 1 98 ? 2.320 0.282 4.512 1.00 95.38 98 GLY A O 1
ATOM 771 N N . SER A 1 99 ? 3.103 2.033 5.668 1.00 95.88 99 SER A N 1
ATOM 772 C CA . SER A 1 99 ? 2.699 1.527 6.988 1.00 95.88 99 SER A CA 1
ATOM 773 C C . SER A 1 99 ? 1.209 1.737 7.315 1.00 95.88 99 SER A C 1
ATOM 775 O O . SER A 1 99 ? 0.802 1.461 8.440 1.00 95.88 99 SER A O 1
ATOM 777 N N . GLY A 1 100 ? 0.399 2.238 6.375 1.00 95.19 100 GLY A N 1
ATOM 778 C CA . GLY A 1 100 ? -1.008 2.580 6.593 1.00 95.19 100 GLY A CA 1
ATOM 779 C C . GLY A 1 100 ? -1.225 4.010 7.104 1.00 95.19 100 GLY A C 1
ATOM 780 O O . GLY A 1 100 ? -0.285 4.785 7.250 1.00 95.19 100 GLY A O 1
ATOM 781 N N . SER A 1 101 ? -2.469 4.422 7.369 1.00 96.69 101 SER A N 1
ATOM 782 C CA . SER A 1 101 ? -3.715 3.627 7.356 1.00 96.69 101 SER A CA 1
ATOM 783 C C . SER A 1 101 ? -4.468 3.622 6.019 1.00 96.69 101 SER A C 1
ATOM 785 O O . SER A 1 101 ? -5.505 2.973 5.905 1.00 96.69 101 SER A O 1
ATOM 787 N N . ALA A 1 102 ? -3.970 4.337 5.008 1.00 98.06 102 ALA A N 1
ATOM 788 C CA . ALA A 1 102 ? -4.625 4.414 3.708 1.00 98.06 102 ALA A CA 1
ATOM 789 C C . ALA A 1 102 ? -4.623 3.051 3.000 1.00 98.06 102 ALA A C 1
ATOM 791 O O . ALA A 1 102 ? -3.577 2.408 2.875 1.00 98.06 102 ALA A O 1
ATOM 792 N N . ILE A 1 103 ? -5.785 2.650 2.489 1.00 98.50 103 ILE A N 1
ATOM 793 C CA . ILE A 1 103 ? -5.953 1.482 1.623 1.00 98.50 103 ILE A CA 1
ATOM 794 C C . ILE A 1 103 ? -6.304 1.982 0.228 1.00 98.50 103 ILE A C 1
ATOM 796 O O . ILE A 1 103 ? -7.131 2.881 0.087 1.00 98.50 103 ILE A O 1
ATOM 800 N N . PHE A 1 104 ? -5.697 1.411 -0.803 1.00 98.56 104 PHE A N 1
ATOM 801 C CA . PHE A 1 104 ? -6.006 1.751 -2.185 1.00 98.56 104 PHE A CA 1
ATOM 802 C C . PHE A 1 104 ? -6.394 0.518 -2.994 1.00 98.56 104 PHE A C 1
ATOM 804 O O . PHE A 1 104 ? -6.029 -0.604 -2.640 1.00 98.56 104 PHE A O 1
ATOM 811 N N . GLY A 1 105 ? -7.127 0.739 -4.082 1.00 98.31 105 GLY A N 1
ATOM 812 C CA . GLY A 1 105 ? -7.517 -0.287 -5.044 1.00 98.31 105 GLY A CA 1
ATOM 813 C C . GLY A 1 105 ? -7.336 0.199 -6.478 1.00 98.31 105 GLY A C 1
ATOM 814 O O . GLY A 1 105 ? -7.622 1.357 -6.773 1.00 98.31 105 GLY A O 1
ATOM 815 N N . LEU A 1 106 ? -6.865 -0.682 -7.360 1.00 98.12 106 LEU A N 1
ATOM 816 C CA . LEU A 1 106 ? -6.819 -0.482 -8.807 1.00 98.12 106 LEU A CA 1
ATOM 817 C C . LEU A 1 106 ? -8.048 -1.126 -9.433 1.00 98.12 106 LEU A C 1
ATOM 819 O O . LEU A 1 106 ? -8.273 -2.326 -9.266 1.00 98.12 106 LEU A O 1
ATOM 823 N N . PHE A 1 107 ? 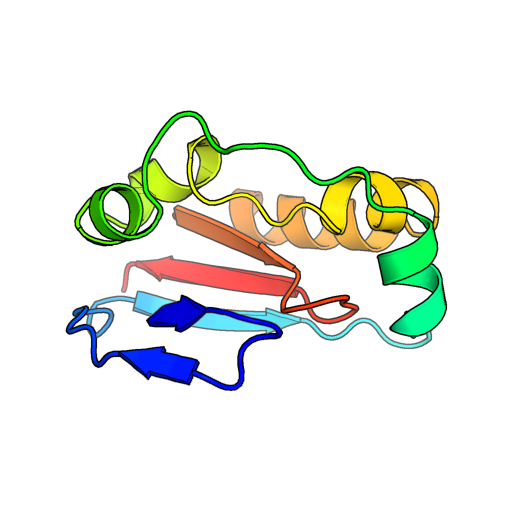-8.796 -0.341 -10.193 1.00 98.12 107 PHE A N 1
ATOM 824 C CA . PHE A 1 107 ? -9.989 -0.764 -10.910 1.00 98.12 107 PHE A CA 1
ATOM 825 C C . PHE A 1 107 ? -9.727 -0.629 -12.407 1.00 98.12 107 PHE A C 1
ATOM 827 O O . PHE A 1 107 ? -9.272 0.439 -12.815 1.00 98.12 107 PHE A O 1
ATOM 834 N N . PRO A 1 108 ? -9.970 -1.669 -13.218 1.00 95.62 108 PRO A N 1
ATOM 835 C CA . PRO A 1 108 ? -9.909 -1.528 -14.665 1.00 95.62 108 PRO A CA 1
ATOM 836 C C . PRO A 1 108 ? -10.965 -0.508 -15.113 1.00 95.62 108 PRO A C 1
ATOM 838 O O . PRO A 1 108 ? -12.082 -0.516 -14.588 1.00 95.62 108 PRO A O 1
ATOM 841 N N . GLU A 1 109 ? -10.585 0.384 -16.025 1.00 81.81 109 GLU A N 1
ATOM 842 C CA . GLU A 1 109 ? -11.516 1.275 -16.735 1.00 81.81 109 GLU A CA 1
ATOM 843 C C . GLU A 1 109 ? -12.244 0.560 -17.878 1.00 81.81 109 GLU A C 1
ATOM 845 O O . GLU A 1 109 ? -11.614 -0.285 -18.560 1.00 81.81 109 GLU A O 1
#